Protein AF-A0A958CVZ2-F1 (afdb_monomer)

Radius of gyration: 20.77 Å; Cα contacts (8 Å, |Δi|>4): 45; chains: 1; bounding box: 46×29×56 Å

Sequence (112 aa):
MTNQAKPFSGLKPDPKSLGRDIVAGLVAAVAAIPDGMASAVLAGVNPVAGRARLADVSDEVREQLTRTGTLTAVGAEHVLPADSRLVGSINAGRAAGEAVLAALAKQGADAA

Secondary structure (DSSP, 8-state):
-------STT-PPPTTTHHHHHHHHHHHHHHHHHHHHHHHHHTTS-GGGG---EEEE-HHHHHHHHHTTHHHHH-GGGEEEP-HHHHHHHHHHHHHHHHHHHHHHHHHHTT-

Mean predicted aligned error: 15.22 Å

Foldseek 3Di:
DDDPDDPPPPDDDDPVCNVVVVVVVVVVVVVCLVVQLVVCVVVVHDSCVSQDAAEQQEPVNVVVCVVVCVCVVNPVVRYHHRDPVRVVVVVVVVVVVVVVVVVVVVVVVVVD

Structure (mmCIF, N/CA/C/O backbone):
data_AF-A0A958CVZ2-F1
#
_entry.id   AF-A0A958CVZ2-F1
#
loop_
_atom_site.group_PDB
_atom_site.id
_atom_site.type_symbol
_atom_site.label_atom_id
_atom_site.label_alt_id
_atom_site.label_comp_id
_atom_site.label_asym_id
_atom_site.label_entity_id
_atom_site.label_seq_id
_atom_site.pdbx_PDB_ins_code
_atom_site.Cartn_x
_atom_site.Cartn_y
_atom_site.Cartn_z
_atom_site.occupancy
_atom_site.B_iso_or_equiv
_atom_site.auth_seq_id
_atom_site.auth_comp_id
_atom_site.auth_asym_id
_atom_site.auth_atom_id
_atom_site.pdbx_PDB_model_num
ATOM 1 N N . MET A 1 1 ? -25.235 18.784 -30.047 1.00 41.38 1 MET A N 1
ATOM 2 C CA . MET A 1 1 ? -23.826 18.569 -30.440 1.00 41.38 1 MET A CA 1
ATOM 3 C C . MET A 1 1 ? -23.309 17.360 -29.675 1.00 41.38 1 MET A C 1
ATOM 5 O O . MET A 1 1 ? -22.888 17.499 -28.537 1.00 41.38 1 MET A O 1
ATOM 9 N N . THR A 1 2 ? -23.459 16.162 -30.235 1.00 44.16 2 THR A N 1
ATOM 10 C CA . THR A 1 2 ? -23.134 14.895 -29.560 1.00 44.16 2 THR A CA 1
ATOM 11 C C . THR A 1 2 ? -21.710 14.494 -29.937 1.00 44.16 2 THR A C 1
ATOM 13 O O . THR A 1 2 ? -21.445 14.142 -31.084 1.00 44.16 2 THR A O 1
ATOM 16 N N . ASN A 1 3 ? -20.781 14.620 -28.989 1.00 52.94 3 ASN A N 1
ATOM 17 C CA . ASN A 1 3 ? -19.382 14.243 -29.160 1.00 52.94 3 ASN A CA 1
ATOM 18 C C . ASN A 1 3 ? -19.266 12.709 -29.119 1.00 52.94 3 ASN A C 1
ATOM 20 O O . ASN A 1 3 ? -19.339 12.107 -28.051 1.00 52.94 3 ASN A O 1
ATOM 24 N N . GLN A 1 4 ? -19.151 12.079 -30.289 1.00 56.09 4 GLN A N 1
ATOM 25 C CA . GLN A 1 4 ? -18.899 10.643 -30.420 1.00 56.09 4 GLN A CA 1
ATOM 26 C C . GLN A 1 4 ? -17.438 10.364 -30.050 1.00 56.09 4 GLN A C 1
ATOM 28 O O . GLN A 1 4 ? -16.536 10.558 -30.868 1.00 56.09 4 GLN A O 1
ATOM 33 N N . ALA A 1 5 ? -17.194 9.913 -28.818 1.00 56.25 5 ALA A N 1
ATOM 34 C CA . ALA A 1 5 ? -15.896 9.377 -28.427 1.00 56.25 5 ALA A CA 1
ATOM 35 C C . ALA A 1 5 ? -15.584 8.156 -29.310 1.00 56.25 5 ALA A C 1
ATOM 37 O O . ALA A 1 5 ? -16.268 7.135 -29.242 1.00 56.25 5 ALA A O 1
ATOM 38 N N . LYS A 1 6 ? -14.583 8.275 -30.191 1.00 55.78 6 LYS A N 1
ATOM 39 C CA . LYS A 1 6 ? -14.149 7.168 -31.052 1.00 55.78 6 LYS A CA 1
ATOM 40 C C . LYS A 1 6 ? -13.609 6.033 -30.169 1.00 55.78 6 LYS A C 1
ATOM 42 O O . LYS A 1 6 ? -12.683 6.285 -29.399 1.00 55.78 6 LYS A O 1
ATOM 47 N N . PRO A 1 7 ? -14.132 4.799 -30.274 1.00 56.72 7 PRO A N 1
ATOM 48 C CA . PRO A 1 7 ? -13.572 3.666 -29.548 1.00 56.72 7 PRO A CA 1
ATOM 49 C C . PRO A 1 7 ? -12.148 3.380 -30.044 1.00 56.72 7 PRO A C 1
ATOM 51 O O . PRO A 1 7 ? -11.864 3.544 -31.231 1.00 56.72 7 PRO A O 1
ATOM 54 N N . PHE A 1 8 ? -11.269 2.905 -29.156 1.00 59.59 8 PHE A N 1
ATOM 55 C CA . PHE A 1 8 ? -9.856 2.547 -29.403 1.00 59.59 8 PHE A CA 1
ATOM 56 C C . PHE A 1 8 ? -9.630 1.401 -30.423 1.00 59.59 8 PHE A C 1
ATOM 58 O O . PHE A 1 8 ? -8.565 0.785 -30.465 1.00 59.59 8 PHE A O 1
ATOM 65 N N . SER A 1 9 ? -10.621 1.095 -31.258 1.00 53.00 9 SER A N 1
ATOM 66 C CA . SER A 1 9 ? -10.578 0.063 -32.289 1.00 53.00 9 SER A CA 1
ATOM 67 C C . SER A 1 9 ? -9.630 0.477 -33.419 1.00 53.00 9 SER A C 1
ATOM 69 O O . SER A 1 9 ? -10.057 1.049 -34.421 1.00 53.00 9 SER A O 1
ATOM 71 N N . GLY A 1 10 ? -8.334 0.202 -33.257 1.00 56.88 10 GLY A N 1
ATOM 72 C CA . GLY A 1 10 ? -7.341 0.418 -34.313 1.00 56.88 10 GLY A CA 1
ATOM 73 C C . GLY A 1 10 ? -5.887 0.590 -33.873 1.00 56.88 10 GLY A C 1
ATOM 74 O O . GLY A 1 10 ? -5.025 0.698 -34.744 1.00 56.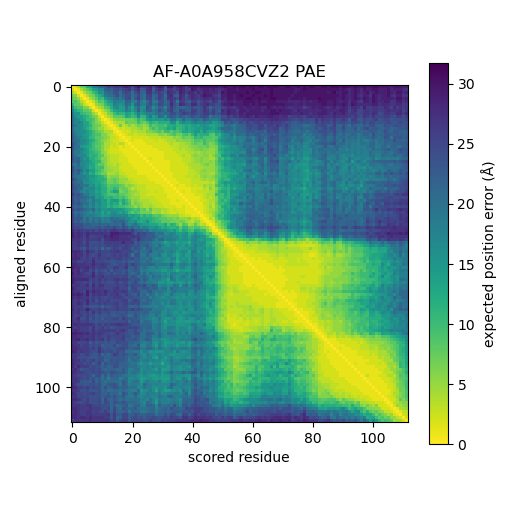88 10 GLY A O 1
ATOM 75 N N . LEU A 1 11 ? -5.582 0.605 -32.570 1.00 61.88 11 LEU A N 1
ATOM 76 C CA . LEU A 1 11 ? -4.198 0.657 -32.087 1.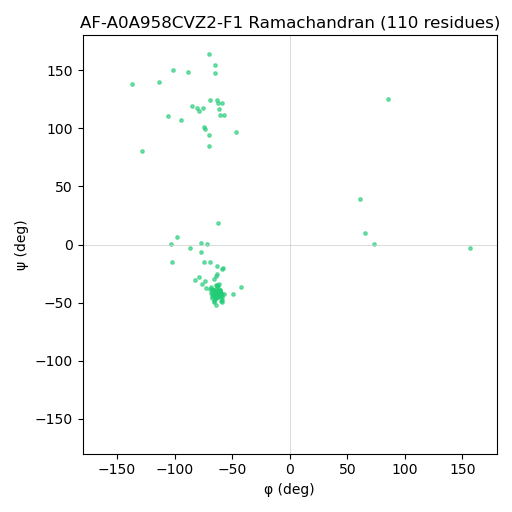00 61.88 11 LEU A CA 1
ATOM 77 C C . LEU A 1 11 ? -3.500 -0.679 -32.371 1.00 61.88 11 LEU A C 1
ATOM 79 O O . LEU A 1 11 ? -3.607 -1.635 -31.607 1.00 61.88 11 LEU A O 1
ATOM 83 N N . LYS A 1 12 ? -2.803 -0.757 -33.507 1.00 70.19 12 LYS A N 1
ATOM 84 C CA . LYS A 1 12 ? -1.842 -1.832 -33.755 1.00 70.19 12 LYS A CA 1
ATOM 85 C C . LYS A 1 12 ? -0.657 -1.606 -32.812 1.00 70.19 12 LYS A C 1
ATOM 87 O O . LYS A 1 12 ? -0.096 -0.512 -32.860 1.00 70.19 12 LYS A O 1
ATOM 92 N N . PRO A 1 13 ? -0.278 -2.586 -31.976 1.00 69.06 13 PRO A N 1
ATOM 93 C CA . PRO A 1 13 ? 0.916 -2.460 -31.156 1.00 69.06 13 PRO A CA 1
ATOM 94 C C . PRO A 1 13 ? 2.118 -2.255 -32.077 1.00 69.06 13 PRO A C 1
ATOM 96 O O . PRO A 1 13 ? 2.353 -3.081 -32.964 1.00 69.06 13 PRO A O 1
ATOM 99 N N . ASP A 1 14 ? 2.846 -1.152 -31.912 1.00 80.38 14 ASP A N 1
ATOM 100 C CA . ASP A 1 14 ? 4.105 -0.972 -32.625 1.00 80.38 14 ASP A CA 1
ATOM 101 C C . ASP A 1 14 ? 5.146 -1.872 -31.940 1.00 80.38 14 ASP A C 1
ATOM 103 O O . ASP A 1 14 ? 5.449 -1.674 -30.761 1.00 80.38 14 ASP A O 1
ATOM 107 N N . PRO A 1 15 ? 5.714 -2.875 -32.633 1.00 73.75 15 PRO A N 1
ATOM 108 C CA . PRO A 1 15 ? 6.719 -3.757 -32.046 1.00 73.75 15 PRO A CA 1
ATOM 109 C C . PRO A 1 15 ? 7.951 -3.003 -31.519 1.00 73.75 15 PRO A C 1
ATOM 111 O O . PRO A 1 15 ? 8.664 -3.534 -30.670 1.00 73.75 15 PRO A O 1
ATOM 114 N N . LYS A 1 16 ? 8.198 -1.766 -31.973 1.00 81.19 16 LYS A N 1
ATOM 115 C CA . LYS A 1 16 ? 9.282 -0.910 -31.471 1.00 81.19 16 LYS A CA 1
ATOM 116 C C . LYS A 1 16 ? 8.952 -0.227 -30.139 1.00 81.19 16 LYS A C 1
ATOM 118 O O . LYS A 1 16 ? 9.877 0.073 -29.386 1.00 81.19 16 LYS A O 1
ATOM 123 N N . SER A 1 17 ? 7.675 0.025 -29.840 1.00 81.50 17 SER A N 1
ATOM 124 C CA . SER A 1 17 ? 7.232 0.643 -28.579 1.00 81.50 17 SER A CA 1
ATOM 125 C C . SER A 1 17 ? 6.663 -0.360 -27.584 1.00 81.50 17 SER A C 1
ATOM 127 O O . SER A 1 17 ? 6.604 -0.045 -26.401 1.00 81.50 17 SER A O 1
ATOM 129 N N . LEU A 1 18 ? 6.333 -1.579 -28.022 1.00 83.75 18 LEU A N 1
ATOM 130 C CA . LEU A 1 18 ? 5.643 -2.593 -27.225 1.00 83.75 18 LEU A CA 1
ATOM 131 C C . LEU A 1 18 ? 6.264 -2.810 -25.838 1.00 83.75 18 LEU A C 1
ATOM 133 O O . LEU A 1 18 ? 5.547 -2.895 -24.848 1.00 83.75 18 LEU A O 1
ATOM 137 N N . GLY A 1 19 ? 7.596 -2.857 -25.748 1.00 80.88 19 GLY A N 1
ATOM 138 C CA . GLY A 1 19 ? 8.286 -2.988 -24.462 1.00 80.88 19 GLY A CA 1
ATOM 139 C C . GLY A 1 19 ? 8.060 -1.788 -23.535 1.00 80.88 19 GLY A C 1
ATOM 140 O O . GLY A 1 19 ? 7.785 -1.968 -22.350 1.00 80.88 19 GLY A O 1
ATOM 141 N N . ARG A 1 20 ? 8.121 -0.564 -24.073 1.00 77.50 20 ARG A N 1
ATOM 142 C CA . ARG A 1 20 ? 7.846 0.665 -23.312 1.00 77.50 20 ARG A CA 1
ATOM 143 C C . ARG A 1 20 ? 6.377 0.755 -22.917 1.00 77.50 20 ARG A C 1
ATOM 145 O O . ARG A 1 20 ? 6.094 1.131 -21.787 1.00 77.50 20 ARG A O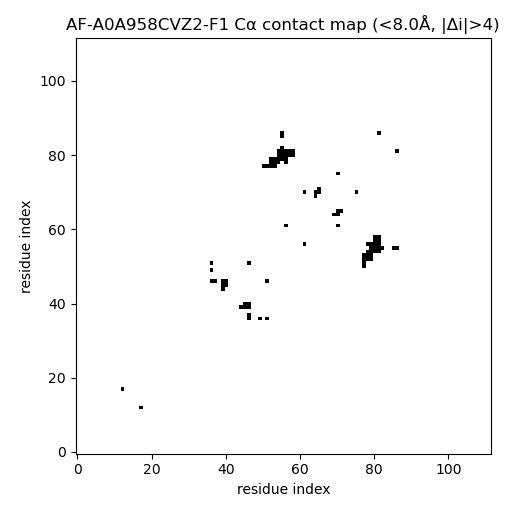 1
ATOM 152 N N . ASP A 1 21 ? 5.472 0.344 -23.798 1.00 78.94 21 ASP A N 1
ATOM 153 C CA . ASP A 1 21 ? 4.031 0.365 -23.547 1.00 78.94 21 ASP A CA 1
ATOM 154 C C . ASP A 1 21 ? 3.632 -0.650 -22.467 1.00 78.94 21 ASP A C 1
ATOM 156 O O . ASP A 1 21 ? 2.798 -0.348 -21.617 1.00 78.94 21 ASP A O 1
ATOM 160 N N . ILE A 1 22 ? 4.277 -1.821 -22.429 1.00 82.81 22 ILE A N 1
ATOM 161 C CA . ILE A 1 22 ? 4.088 -2.809 -21.356 1.00 82.81 22 ILE A CA 1
ATOM 162 C C . ILE A 1 22 ? 4.583 -2.259 -20.018 1.00 82.81 22 ILE A C 1
ATOM 164 O O . ILE A 1 22 ? 3.871 -2.354 -19.021 1.00 82.81 22 ILE A O 1
ATOM 168 N N . VAL A 1 23 ? 5.781 -1.668 -19.979 1.00 85.06 23 VAL A N 1
ATOM 169 C CA . VAL A 1 23 ? 6.325 -1.080 -18.745 1.00 85.06 23 VAL A CA 1
ATOM 170 C C . VAL A 1 23 ? 5.445 0.077 -18.269 1.00 85.06 23 VAL A C 1
ATOM 172 O O . VAL A 1 23 ? 5.089 0.127 -17.094 1.00 85.06 23 VAL A O 1
ATOM 175 N N . ALA A 1 24 ? 5.030 0.966 -19.172 1.00 76.88 24 ALA A N 1
ATOM 176 C CA . ALA A 1 24 ? 4.138 2.076 -18.856 1.00 76.88 24 ALA A CA 1
ATOM 177 C C . ALA A 1 24 ? 2.766 1.586 -18.370 1.00 76.88 24 ALA A C 1
ATOM 179 O O . ALA A 1 24 ? 2.263 2.077 -17.362 1.00 76.88 24 ALA A O 1
ATOM 180 N N . GLY A 1 25 ? 2.192 0.580 -19.033 1.00 77.75 25 GLY A N 1
ATOM 181 C CA . GLY A 1 25 ? 0.936 -0.047 -18.631 1.00 77.75 25 GLY A CA 1
ATOM 182 C C . GLY A 1 25 ? 1.027 -0.720 -17.263 1.00 77.75 25 GLY A C 1
ATOM 183 O O . GLY A 1 25 ? 0.107 -0.593 -16.462 1.00 77.75 25 GLY A O 1
ATOM 184 N N . LEU A 1 26 ? 2.150 -1.373 -16.954 1.00 82.69 26 LEU A N 1
ATOM 185 C CA . LEU A 1 26 ? 2.382 -1.992 -15.650 1.00 82.69 26 LEU A CA 1
ATOM 186 C C . LEU A 1 26 ? 2.511 -0.945 -14.539 1.00 82.69 26 LEU A C 1
ATOM 188 O O . LEU A 1 26 ? 1.882 -1.085 -13.492 1.00 82.69 26 LEU A O 1
ATOM 192 N N . VAL A 1 27 ? 3.283 0.119 -14.766 1.00 83.25 27 VAL A N 1
ATOM 193 C CA . VAL A 1 27 ? 3.416 1.225 -13.806 1.00 83.25 27 VAL A CA 1
ATOM 194 C C . VAL A 1 27 ? 2.060 1.892 -13.572 1.00 83.25 27 VAL A C 1
ATOM 196 O O . VAL A 1 27 ? 1.673 2.095 -12.423 1.00 83.25 27 VAL A O 1
ATOM 199 N N . ALA A 1 28 ? 1.307 2.161 -14.641 1.00 73.94 28 ALA A N 1
ATOM 200 C CA . ALA A 1 28 ? -0.038 2.720 -14.552 1.00 73.94 28 ALA A CA 1
ATOM 201 C C . ALA A 1 28 ? -1.001 1.792 -13.794 1.00 73.94 28 ALA A C 1
ATOM 203 O O . ALA A 1 28 ? -1.773 2.258 -12.960 1.00 73.94 28 ALA A O 1
ATOM 204 N N . ALA A 1 29 ? -0.928 0.479 -14.027 1.00 75.81 29 ALA A N 1
ATOM 205 C CA . ALA A 1 29 ? -1.757 -0.501 -13.333 1.00 75.81 29 ALA A CA 1
ATOM 206 C C . ALA A 1 29 ? -1.457 -0.555 -11.828 1.00 75.81 29 ALA A C 1
ATOM 208 O O . ALA A 1 29 ? -2.387 -0.607 -11.028 1.00 75.81 29 ALA A O 1
ATOM 209 N N . VAL A 1 30 ? -0.183 -0.505 -11.428 1.00 79.56 30 VAL A N 1
ATOM 210 C CA . VAL A 1 30 ? 0.212 -0.477 -10.009 1.00 79.56 30 VAL A CA 1
ATOM 211 C C . VAL A 1 30 ? -0.232 0.826 -9.343 1.00 79.56 30 VAL A C 1
ATOM 213 O O . VAL A 1 30 ? -0.784 0.796 -8.243 1.00 79.56 30 VAL A O 1
ATOM 216 N N . ALA A 1 31 ? -0.044 1.960 -10.020 1.00 79.25 31 ALA A N 1
ATOM 217 C CA . ALA A 1 31 ? -0.460 3.269 -9.522 1.00 79.25 31 ALA A CA 1
ATOM 218 C C . ALA A 1 31 ? -1.986 3.398 -9.372 1.00 79.25 31 ALA A C 1
ATOM 220 O O . ALA A 1 31 ? -2.446 4.124 -8.500 1.00 79.25 31 ALA A O 1
ATOM 221 N N . ALA A 1 32 ? -2.769 2.658 -10.160 1.00 71.75 32 ALA A N 1
ATOM 222 C CA . ALA A 1 32 ? -4.228 2.671 -10.078 1.00 71.75 32 ALA A CA 1
ATOM 223 C C . ALA A 1 32 ? -4.796 1.911 -8.860 1.00 71.75 32 ALA A C 1
ATOM 225 O O . ALA A 1 32 ? -5.973 2.078 -8.536 1.00 71.75 32 ALA A O 1
ATOM 226 N N . ILE A 1 33 ? -4.001 1.075 -8.173 1.00 76.56 33 ILE A N 1
ATOM 227 C CA . ILE A 1 33 ? -4.486 0.274 -7.032 1.00 76.56 33 ILE A CA 1
ATOM 228 C C . ILE A 1 33 ? -4.927 1.185 -5.863 1.00 76.56 33 ILE A C 1
ATOM 230 O O . ILE A 1 33 ? -6.066 1.033 -5.413 1.00 76.56 33 ILE A O 1
ATOM 234 N N . PRO A 1 34 ? -4.116 2.152 -5.377 1.00 75.19 34 PRO A N 1
ATOM 235 C CA . PRO A 1 34 ? -4.553 3.106 -4.352 1.00 75.19 34 PRO A CA 1
ATOM 236 C C . PRO A 1 34 ? -5.798 3.911 -4.736 1.00 75.19 34 PRO A C 1
ATOM 238 O O . PRO A 1 34 ? -6.710 4.040 -3.919 1.00 75.19 34 PRO A O 1
ATOM 241 N N . ASP A 1 35 ? -5.873 4.392 -5.978 1.00 70.31 35 ASP A N 1
ATOM 242 C CA . ASP A 1 35 ? -6.992 5.214 -6.459 1.00 70.31 35 ASP A CA 1
ATOM 243 C C . ASP A 1 35 ? -8.309 4.423 -6.510 1.00 70.31 35 ASP A C 1
ATOM 245 O O . ASP A 1 35 ? -9.375 4.922 -6.124 1.00 70.31 35 ASP A O 1
ATOM 249 N N . GLY A 1 36 ? -8.237 3.154 -6.926 1.00 67.56 36 GLY A N 1
ATOM 250 C CA . GLY A 1 36 ? -9.369 2.229 -6.898 1.00 67.56 36 GLY A CA 1
ATOM 251 C C . GLY A 1 36 ? -9.861 1.953 -5.476 1.00 67.56 36 GLY A C 1
ATOM 252 O O . GLY A 1 36 ? -11.069 1.942 -5.230 1.00 67.56 36 GLY A O 1
ATOM 253 N N . MET A 1 37 ? -8.942 1.806 -4.517 1.00 67.06 37 MET A N 1
ATOM 254 C CA . MET A 1 37 ? -9.288 1.633 -3.102 1.00 67.06 37 MET A CA 1
ATOM 255 C C . MET A 1 37 ? -9.925 2.896 -2.509 1.00 67.06 37 MET A C 1
ATOM 257 O O . MET A 1 37 ? -10.945 2.799 -1.828 1.00 67.06 37 MET A O 1
ATOM 261 N N . ALA A 1 38 ? -9.377 4.079 -2.798 1.00 70.31 38 ALA A N 1
ATOM 262 C CA . ALA A 1 38 ? -9.935 5.352 -2.342 1.00 70.31 38 ALA A CA 1
ATOM 263 C C . ALA A 1 38 ? -11.365 5.566 -2.869 1.00 70.31 38 ALA A C 1
ATOM 265 O O . ALA A 1 38 ? -12.262 5.949 -2.116 1.00 70.31 38 ALA A O 1
ATOM 266 N N . SER A 1 39 ? -11.602 5.235 -4.140 1.00 69.38 39 SER A N 1
ATOM 267 C CA . SER A 1 39 ? -12.931 5.307 -4.756 1.00 69.38 39 SER A CA 1
ATOM 268 C C . SER A 1 39 ? -13.926 4.332 -4.119 1.00 69.38 39 SER A C 1
ATOM 270 O O . SER A 1 39 ? -15.083 4.689 -3.906 1.00 69.38 39 SER A O 1
ATOM 272 N N . ALA A 1 40 ? -13.487 3.120 -3.760 1.00 60.72 40 ALA A N 1
ATOM 273 C CA . ALA A 1 40 ? -14.327 2.137 -3.077 1.00 60.72 40 ALA A CA 1
ATOM 274 C C . ALA A 1 40 ? -14.749 2.608 -1.674 1.00 60.72 40 ALA A C 1
ATOM 276 O O . ALA A 1 40 ? -15.926 2.509 -1.325 1.00 60.72 40 ALA A O 1
ATOM 277 N N . VAL A 1 41 ? -13.822 3.203 -0.912 1.00 67.50 41 VAL A N 1
ATOM 278 C CA . VAL A 1 41 ? -14.128 3.828 0.388 1.00 67.50 41 VAL A CA 1
ATOM 279 C C . VAL A 1 41 ? -15.166 4.941 0.233 1.00 67.50 41 VAL A C 1
ATOM 281 O O . VAL A 1 41 ? -16.148 4.965 0.973 1.00 67.50 41 VAL A O 1
ATOM 284 N N . LEU A 1 42 ? -14.988 5.840 -0.742 1.00 64.88 42 LEU A N 1
ATOM 285 C CA . LEU A 1 42 ? -15.934 6.934 -1.003 1.00 64.88 42 LEU A CA 1
ATOM 286 C C . LEU A 1 42 ? -17.321 6.432 -1.417 1.00 64.88 42 LEU A C 1
ATOM 288 O O . LEU A 1 42 ? -18.330 7.030 -1.053 1.00 64.88 42 LEU A O 1
ATOM 292 N N . ALA A 1 43 ? -17.378 5.324 -2.149 1.00 69.00 43 ALA A N 1
ATOM 293 C CA . ALA A 1 43 ? -18.623 4.687 -2.554 1.00 69.00 43 ALA A CA 1
ATOM 294 C C . ALA A 1 43 ? -19.302 3.890 -1.420 1.00 69.00 43 ALA A C 1
ATOM 296 O O . ALA A 1 43 ? -20.348 3.283 -1.649 1.00 69.00 43 ALA A O 1
ATOM 297 N N . GLY A 1 44 ? -18.733 3.867 -0.206 1.0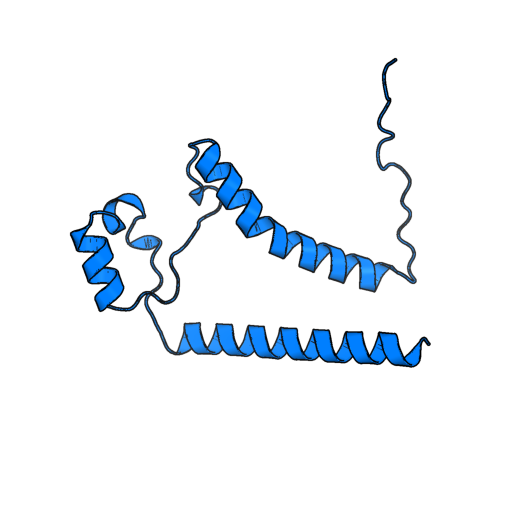0 51.56 44 GLY A N 1
ATOM 298 C CA . GLY A 1 44 ? -19.289 3.156 0.950 1.00 51.56 44 GLY A CA 1
ATOM 299 C C . GLY A 1 44 ? -19.310 1.633 0.789 1.00 51.56 44 GLY A C 1
ATOM 300 O O . GLY A 1 44 ? -19.915 0.931 1.599 1.00 51.56 44 GLY A O 1
ATOM 301 N N . VAL A 1 45 ? -18.661 1.112 -0.254 1.00 56.91 45 VAL A N 1
ATOM 302 C CA . VAL A 1 45 ? -18.474 -0.321 -0.463 1.00 56.91 45 VAL A CA 1
ATOM 303 C C . VAL A 1 45 ? -17.205 -0.756 0.235 1.00 56.91 45 VAL A C 1
ATOM 305 O O . VAL A 1 45 ? -16.245 0.003 0.348 1.00 56.91 45 VAL A O 1
ATOM 308 N N . ASN A 1 46 ? -17.202 -1.998 0.716 1.00 49.94 46 ASN A N 1
ATOM 309 C CA . ASN A 1 46 ? -16.039 -2.539 1.388 1.00 49.94 4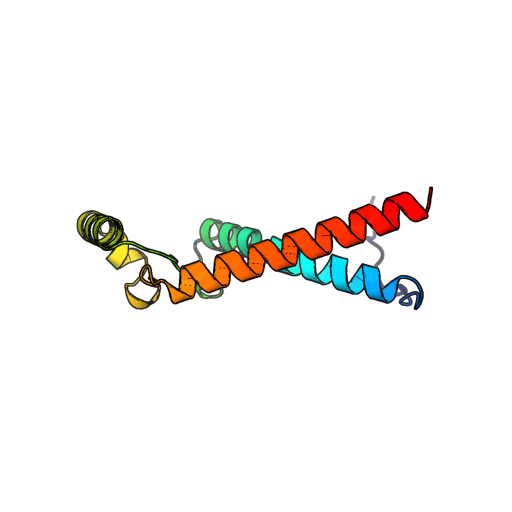6 ASN A CA 1
ATOM 310 C C . ASN A 1 46 ? -14.832 -2.450 0.433 1.00 49.94 46 ASN A C 1
ATOM 312 O O . ASN A 1 46 ? -14.816 -3.187 -0.562 1.00 49.94 46 ASN A O 1
ATOM 316 N N . PRO A 1 47 ? -13.820 -1.598 0.713 1.00 52.31 47 PRO A N 1
ATOM 317 C CA . PRO A 1 47 ? -12.656 -1.485 -0.148 1.00 52.31 47 PRO A CA 1
ATOM 318 C C . PRO A 1 47 ? -11.976 -2.835 -0.263 1.00 52.31 47 PRO A C 1
ATOM 320 O O . PRO A 1 47 ? -11.354 -3.065 -1.272 1.00 52.31 47 PRO A O 1
ATOM 323 N N . VAL A 1 48 ? -12.205 -3.754 0.687 1.00 53.81 48 VAL A N 1
ATOM 324 C CA . VAL A 1 48 ? -11.717 -5.132 0.778 1.00 53.81 48 VAL A CA 1
ATOM 325 C C . VAL A 1 48 ? -12.355 -6.120 -0.219 1.00 53.81 48 VAL A C 1
ATOM 327 O O . VAL A 1 48 ? -11.912 -7.260 -0.328 1.00 53.81 48 VAL A O 1
ATOM 330 N N . ALA A 1 49 ? -13.279 -5.699 -1.083 1.00 53.41 49 ALA A N 1
ATOM 331 C CA . ALA A 1 49 ? -13.400 -6.367 -2.390 1.00 53.41 49 ALA A CA 1
ATOM 332 C C . ALA A 1 49 ? -12.106 -6.193 -3.241 1.00 53.41 49 ALA A C 1
ATOM 334 O O . ALA A 1 49 ? -11.823 -7.008 -4.114 1.00 53.41 49 ALA A O 1
ATOM 335 N N . GLY A 1 50 ? -11.278 -5.200 -2.885 1.00 49.94 50 GLY A N 1
ATOM 336 C CA . GLY A 1 50 ? -9.838 -5.000 -3.121 1.00 49.94 50 GLY A CA 1
ATOM 337 C C . GLY A 1 50 ? -9.070 -4.676 -1.807 1.00 49.94 50 GLY A C 1
ATOM 338 O O . GLY A 1 50 ? -8.789 -3.533 -1.474 1.00 49.94 50 GLY A O 1
ATOM 339 N N . ARG A 1 51 ? -8.749 -5.702 -1.009 1.00 53.53 51 ARG A N 1
ATOM 340 C CA . ARG A 1 51 ? -8.231 -5.646 0.390 1.00 53.53 51 ARG A CA 1
ATOM 341 C C . ARG A 1 51 ? -7.086 -4.659 0.663 1.00 53.53 51 ARG A C 1
ATOM 343 O O . ARG A 1 51 ? -5.925 -5.044 0.568 1.00 53.53 51 ARG A O 1
ATOM 350 N N . ALA A 1 52 ? -7.404 -3.459 1.159 1.00 53.25 52 ALA A N 1
ATOM 351 C CA . ALA A 1 52 ? -6.444 -2.630 1.887 1.00 53.25 52 ALA A CA 1
ATOM 352 C C . ALA A 1 52 ? -6.003 -3.370 3.163 1.00 53.25 52 ALA A C 1
ATOM 354 O O . ALA A 1 52 ? -6.832 -3.746 3.993 1.00 53.25 52 ALA A O 1
ATOM 355 N N . ARG A 1 53 ? -4.698 -3.614 3.295 1.00 66.50 53 ARG A N 1
ATOM 356 C CA . ARG A 1 53 ? -4.083 -4.215 4.482 1.00 66.50 53 ARG A CA 1
ATOM 357 C C . ARG A 1 53 ? -3.190 -3.187 5.146 1.00 66.50 53 ARG A C 1
ATOM 359 O O . ARG A 1 53 ? -2.465 -2.471 4.459 1.00 66.50 53 ARG A O 1
ATOM 366 N N . LEU A 1 54 ? -3.218 -3.148 6.472 1.00 73.81 54 LEU A N 1
ATOM 367 C CA . LEU A 1 54 ? -2.213 -2.412 7.226 1.00 73.81 54 LEU A CA 1
ATOM 368 C C . LEU A 1 54 ? -0.968 -3.290 7.272 1.00 73.81 54 LEU A C 1
ATOM 370 O O . LEU A 1 54 ? -1.010 -4.398 7.804 1.00 73.81 54 LEU A O 1
ATOM 374 N N . ALA A 1 55 ? 0.100 -2.828 6.637 1.00 78.88 55 ALA A N 1
ATOM 375 C CA . ALA A 1 55 ? 1.376 -3.518 6.600 1.00 78.88 55 ALA A CA 1
ATOM 376 C C . ALA A 1 55 ? 2.351 -2.879 7.586 1.00 78.88 55 ALA A C 1
ATOM 378 O O . ALA A 1 55 ? 2.274 -1.677 7.825 1.00 78.88 55 ALA A O 1
ATOM 379 N N . ASP A 1 56 ? 3.263 -3.691 8.118 1.00 80.25 56 ASP A N 1
ATOM 380 C CA . ASP A 1 56 ? 4.347 -3.243 8.997 1.00 80.25 56 ASP A CA 1
ATOM 381 C C . ASP A 1 56 ? 3.853 -2.578 10.295 1.00 80.25 56 ASP A C 1
ATOM 383 O O . ASP A 1 56 ? 4.381 -1.576 10.768 1.00 80.25 56 ASP A O 1
ATOM 387 N N . VAL A 1 57 ? 2.781 -3.127 10.873 1.00 84.69 57 VAL A N 1
ATOM 388 C CA . VAL A 1 57 ? 2.194 -2.591 12.106 1.00 84.69 57 VAL A CA 1
ATOM 389 C C . VAL A 1 57 ? 2.992 -3.079 13.313 1.00 84.69 57 VAL A C 1
ATOM 391 O O . VAL A 1 57 ? 3.030 -4.285 13.571 1.00 84.69 57 VAL A O 1
ATOM 394 N N . SER A 1 58 ? 3.603 -2.147 14.054 1.00 85.44 58 SER A N 1
ATOM 395 C CA . SER A 1 58 ? 4.282 -2.446 15.322 1.00 85.44 58 SER A CA 1
ATOM 396 C C . SER A 1 58 ? 3.288 -2.815 16.424 1.00 85.44 58 SER A C 1
ATOM 398 O O . SER A 1 58 ? 2.090 -2.522 16.324 1.00 85.44 58 SER A O 1
ATOM 400 N N . ASP A 1 59 ? 3.784 -3.422 17.500 1.00 88.38 59 ASP A N 1
ATOM 401 C CA . ASP A 1 59 ? 2.952 -3.803 18.641 1.00 88.38 59 ASP A CA 1
ATOM 402 C C . ASP A 1 59 ? 2.283 -2.582 19.288 1.00 88.38 59 ASP A C 1
ATOM 404 O O . ASP A 1 59 ? 1.087 -2.618 19.579 1.00 88.38 59 ASP A O 1
ATOM 408 N N . GLU A 1 60 ? 2.993 -1.456 19.399 1.00 89.62 60 GLU A N 1
ATOM 409 C CA . GLU A 1 60 ? 2.452 -0.206 19.944 1.00 89.62 60 GLU A CA 1
ATOM 410 C C . GLU A 1 60 ? 1.324 0.348 19.068 1.00 89.62 60 GLU A C 1
ATOM 412 O O . GLU A 1 60 ? 0.280 0.774 19.569 1.00 89.62 60 GLU A O 1
ATOM 417 N N . VAL A 1 61 ? 1.498 0.329 17.743 1.00 87.50 61 VAL A N 1
ATOM 418 C CA . VAL A 1 61 ? 0.460 0.779 16.804 1.00 87.50 61 VAL A CA 1
ATOM 419 C C . VAL A 1 61 ? -0.737 -0.171 16.846 1.00 87.50 61 VAL A C 1
ATOM 421 O O . VAL A 1 61 ? -1.883 0.278 16.830 1.00 87.50 61 VAL A O 1
ATOM 424 N N . ARG A 1 62 ? -0.509 -1.481 16.965 1.00 88.50 62 ARG A N 1
ATOM 425 C CA . ARG A 1 62 ? -1.579 -2.478 17.099 1.00 88.50 62 ARG A CA 1
ATOM 426 C C . ARG A 1 62 ? -2.380 -2.282 18.384 1.00 88.50 62 ARG A C 1
ATOM 428 O O . ARG A 1 62 ? -3.611 -2.371 18.361 1.00 88.50 62 ARG A O 1
ATOM 435 N N . GLU A 1 63 ? -1.707 -1.983 19.487 1.00 89.69 63 GLU A N 1
ATOM 436 C CA . GLU A 1 63 ? -2.341 -1.675 20.767 1.00 89.69 63 GLU A CA 1
ATOM 437 C C . GLU A 1 63 ? -3.194 -0.403 20.664 1.00 89.69 63 GLU A C 1
ATOM 439 O O . GLU A 1 63 ? -4.350 -0.388 21.095 1.00 89.69 63 GLU A O 1
ATOM 444 N N . GLN A 1 64 ? -2.689 0.633 19.988 1.00 90.38 64 GLN A N 1
ATOM 445 C CA . GLN A 1 64 ? -3.460 1.844 19.701 1.00 90.38 64 GLN A CA 1
ATOM 446 C C . GLN A 1 64 ? -4.718 1.564 18.881 1.00 90.38 64 GLN A C 1
ATOM 448 O O . GLN A 1 64 ? -5.805 1.986 19.270 1.00 90.38 64 GLN A O 1
ATOM 453 N N . LEU A 1 65 ? -4.589 0.812 17.788 1.00 89.00 65 LEU A N 1
ATOM 454 C CA . LEU A 1 65 ? -5.717 0.443 16.929 1.00 89.00 65 LEU A CA 1
ATOM 455 C C . LEU A 1 65 ? -6.763 -0.384 17.682 1.00 89.00 65 LEU A C 1
ATOM 457 O O . LEU A 1 65 ? -7.959 -0.264 17.414 1.00 89.00 65 LEU A O 1
ATOM 461 N N . THR A 1 66 ? -6.321 -1.218 18.623 1.00 89.25 66 THR A N 1
ATOM 462 C CA . THR A 1 66 ? -7.213 -1.972 19.512 1.00 89.25 66 THR A CA 1
ATOM 463 C C . THR A 1 66 ? -7.974 -1.018 20.425 1.00 89.25 66 THR A C 1
ATOM 465 O O . THR A 1 66 ? -9.200 -1.074 20.504 1.00 89.25 66 THR A O 1
ATOM 468 N N . ARG A 1 67 ? -7.260 -0.086 21.063 1.00 92.75 67 ARG A N 1
ATOM 469 C CA . ARG A 1 67 ? -7.821 0.885 22.008 1.00 92.75 67 ARG A CA 1
ATOM 470 C C . ARG A 1 67 ? -8.839 1.830 21.371 1.00 92.75 67 ARG A C 1
ATOM 472 O O . ARG A 1 67 ? -9.811 2.195 22.023 1.00 92.75 67 ARG A O 1
ATOM 479 N N . THR A 1 68 ? -8.640 2.220 20.115 1.00 92.62 68 THR A N 1
ATOM 480 C CA . THR A 1 68 ? -9.558 3.108 19.381 1.00 92.62 68 THR A CA 1
ATOM 481 C C . THR A 1 68 ? -10.706 2.369 18.691 1.00 92.62 68 THR A C 1
ATOM 483 O O . THR A 1 68 ? -11.543 3.007 18.059 1.00 92.62 68 THR A O 1
ATOM 486 N N . GLY A 1 69 ? -10.749 1.034 18.762 1.00 83.94 69 GLY A N 1
ATOM 487 C CA . GLY A 1 69 ? -11.726 0.211 18.041 1.00 83.94 69 GLY A CA 1
ATOM 488 C C . GLY A 1 69 ? -11.471 0.111 16.532 1.00 83.94 69 GLY A C 1
ATOM 489 O O . GLY A 1 69 ? -12.205 -0.583 15.826 1.00 83.94 69 GLY A O 1
ATOM 490 N N . THR A 1 70 ? -10.411 0.744 16.022 1.00 81.31 70 THR A N 1
ATOM 491 C CA . THR A 1 70 ? -10.035 0.699 14.604 1.00 81.31 70 THR A CA 1
ATOM 492 C C . THR A 1 70 ? -9.684 -0.721 14.168 1.00 81.31 70 THR A C 1
ATOM 494 O O . THR A 1 70 ? -10.033 -1.120 13.062 1.00 81.31 70 THR A O 1
ATOM 497 N N . LEU A 1 71 ? -9.057 -1.521 15.038 1.00 83.25 71 LEU A N 1
ATOM 498 C CA . LEU A 1 71 ? -8.732 -2.917 14.733 1.00 83.25 71 LEU A CA 1
ATOM 499 C C . LEU A 1 71 ? -9.995 -3.771 14.531 1.00 83.25 71 LEU A C 1
ATOM 501 O O . LEU A 1 71 ? -10.013 -4.646 13.671 1.00 83.25 71 LEU A O 1
ATOM 505 N N . THR A 1 72 ? -11.067 -3.475 15.270 1.00 80.62 72 THR A N 1
ATOM 506 C CA . THR A 1 72 ? -12.375 -4.128 15.116 1.00 80.62 72 THR A CA 1
ATOM 507 C C . THR A 1 72 ? -13.043 -3.742 13.798 1.00 80.62 72 THR A C 1
ATOM 509 O O . THR A 1 72 ? -13.652 -4.587 13.151 1.00 80.62 72 THR A O 1
ATOM 512 N N . ALA A 1 73 ? -12.907 -2.480 13.377 1.00 76.62 73 ALA A N 1
ATOM 513 C CA . ALA A 1 73 ? -13.447 -1.997 12.107 1.00 76.62 73 ALA A CA 1
ATOM 514 C C . ALA A 1 73 ? -12.668 -2.521 10.885 1.00 76.62 73 ALA A C 1
ATOM 516 O O . ALA A 1 73 ? -13.265 -2.813 9.851 1.00 76.62 73 ALA A O 1
ATOM 517 N N . VAL A 1 74 ? -11.342 -2.636 10.998 1.00 75.69 74 VAL A N 1
ATOM 518 C CA . VAL A 1 74 ? -10.447 -3.085 9.916 1.00 75.69 74 VAL A CA 1
ATOM 519 C C . VAL A 1 74 ? -10.389 -4.613 9.807 1.00 75.69 74 VAL A C 1
ATOM 521 O O . VAL A 1 74 ? -10.219 -5.133 8.706 1.00 75.69 74 VAL A O 1
ATOM 524 N N . GLY A 1 75 ? -10.557 -5.338 10.915 1.00 82.00 75 GLY A N 1
ATOM 525 C CA . GLY A 1 75 ? -10.356 -6.786 10.993 1.00 82.00 75 GLY A CA 1
ATOM 526 C C . GLY A 1 75 ? -8.889 -7.132 11.254 1.00 82.00 75 GLY A C 1
ATOM 527 O O . GLY A 1 75 ? -7.983 -6.705 10.532 1.00 82.00 75 GLY A O 1
ATOM 528 N N . ALA A 1 76 ? -8.630 -7.910 12.307 1.00 78.56 76 ALA A N 1
ATOM 529 C CA . ALA A 1 76 ? -7.275 -8.272 12.728 1.00 78.56 76 ALA A CA 1
ATOM 530 C C . ALA A 1 76 ? -6.515 -9.098 11.670 1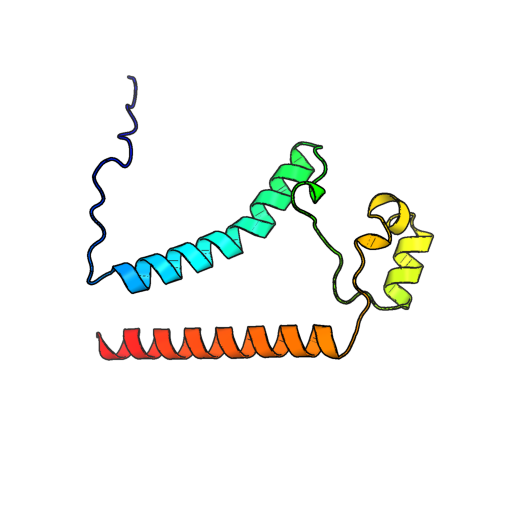.00 78.56 76 ALA A C 1
ATOM 532 O O . ALA A 1 76 ? -5.287 -9.062 11.618 1.00 78.56 76 ALA A O 1
ATOM 533 N N . GLU A 1 77 ? -7.240 -9.809 10.809 1.00 80.25 77 GLU A N 1
ATOM 534 C CA . GLU A 1 77 ? -6.746 -10.581 9.669 1.00 80.25 77 GLU A CA 1
ATOM 535 C C . GLU A 1 77 ? -6.197 -9.714 8.524 1.00 80.25 77 GLU A C 1
ATOM 537 O O . GLU A 1 77 ? -5.495 -10.214 7.641 1.00 80.25 77 GLU A O 1
ATOM 542 N N . HIS A 1 78 ? -6.493 -8.412 8.532 1.00 75.81 78 HIS A N 1
ATOM 543 C CA . HIS A 1 78 ? -5.995 -7.449 7.550 1.00 75.81 78 HIS A CA 1
ATOM 544 C C . HIS A 1 78 ? -4.770 -6.669 8.041 1.00 75.81 78 HIS A C 1
ATOM 546 O O . HIS A 1 78 ? -4.300 -5.767 7.344 1.00 75.81 78 HIS A O 1
ATOM 552 N N . VAL A 1 79 ? -4.226 -7.030 9.207 1.00 79.38 79 VAL A N 1
ATOM 553 C CA . VAL A 1 79 ? -3.022 -6.424 9.777 1.00 79.38 79 VAL A CA 1
ATOM 554 C C . VAL A 1 79 ? -1.843 -7.379 9.642 1.00 79.38 79 VAL A C 1
ATOM 556 O O . VAL A 1 79 ? -1.784 -8.409 10.314 1.00 79.38 79 VAL A O 1
ATOM 559 N N . LEU A 1 80 ? -0.888 -7.018 8.787 1.00 79.12 80 LEU A N 1
ATOM 560 C CA . LEU A 1 80 ? 0.403 -7.686 8.701 1.00 79.12 80 LEU A CA 1
ATOM 561 C C . LEU A 1 80 ? 1.331 -7.068 9.760 1.00 79.12 80 LEU A C 1
ATOM 563 O O . LEU A 1 80 ? 1.574 -5.857 9.714 1.00 79.12 80 LEU A O 1
ATOM 567 N N . PRO A 1 81 ? 1.825 -7.865 10.720 1.00 79.88 81 PRO A N 1
ATOM 568 C CA . PRO A 1 81 ? 2.724 -7.367 11.750 1.00 79.88 81 PRO A CA 1
ATOM 569 C C . PRO A 1 81 ? 4.048 -6.896 11.146 1.00 79.88 81 PRO A C 1
ATOM 571 O O . PRO A 1 81 ? 4.460 -7.365 10.079 1.00 79.88 81 PRO A O 1
ATOM 574 N N . ALA A 1 82 ? 4.710 -5.981 11.850 1.00 80.88 82 ALA A N 1
ATOM 575 C CA . ALA A 1 82 ? 6.076 -5.597 11.543 1.00 80.88 82 ALA A CA 1
ATOM 576 C C . ALA A 1 82 ? 7.004 -6.815 11.674 1.00 80.88 82 ALA A C 1
ATOM 578 O O . ALA A 1 82 ? 7.153 -7.397 12.746 1.00 80.88 82 ALA A O 1
ATOM 579 N N . ASP A 1 83 ? 7.609 -7.219 10.558 1.00 79.31 83 ASP A N 1
ATOM 580 C CA . ASP A 1 83 ? 8.585 -8.306 10.489 1.00 79.31 83 ASP A CA 1
ATOM 581 C C . ASP A 1 83 ? 9.748 -7.873 9.592 1.00 79.31 83 ASP A C 1
ATOM 583 O O . ASP A 1 83 ? 9.568 -7.316 8.506 1.00 79.31 83 ASP A O 1
ATOM 587 N N . SER A 1 84 ? 10.958 -8.208 10.028 1.00 76.19 84 SER A N 1
ATOM 588 C CA . SER A 1 84 ? 12.206 -8.128 9.271 1.00 76.19 84 SER A CA 1
ATOM 589 C C . SER A 1 84 ? 12.095 -8.612 7.818 1.00 76.19 84 SER A C 1
ATOM 591 O O . SER A 1 84 ? 12.701 -8.019 6.923 1.00 76.19 84 SER A O 1
ATOM 593 N N . ARG A 1 85 ? 11.293 -9.651 7.545 1.00 75.50 85 ARG A N 1
ATOM 594 C CA . ARG A 1 85 ? 11.060 -10.159 6.182 1.00 75.50 85 ARG A CA 1
ATOM 595 C C . ARG A 1 85 ? 10.262 -9.188 5.320 1.00 75.50 85 ARG A C 1
ATOM 597 O O . ARG A 1 85 ? 10.597 -8.997 4.151 1.00 75.50 85 ARG A O 1
ATOM 604 N N . LEU A 1 86 ? 9.229 -8.567 5.888 1.00 73.06 86 LEU A N 1
ATOM 605 C CA . LEU A 1 86 ? 8.402 -7.583 5.196 1.00 73.06 86 LEU A CA 1
ATOM 606 C C . LEU A 1 86 ? 9.234 -6.341 4.861 1.00 73.06 86 LEU A C 1
ATOM 608 O O . LEU A 1 86 ? 9.314 -5.958 3.694 1.00 73.06 86 LEU A O 1
ATOM 612 N N . VAL A 1 87 ? 9.949 -5.801 5.848 1.00 74.50 87 VAL A N 1
ATOM 613 C CA . VAL A 1 87 ? 10.859 -4.658 5.672 1.00 74.50 87 VAL A CA 1
ATOM 614 C C . VAL A 1 87 ? 11.956 -4.970 4.646 1.00 74.50 87 VAL A C 1
ATOM 616 O O . VAL A 1 87 ? 12.244 -4.155 3.767 1.00 74.50 87 VAL A O 1
ATOM 619 N N . GLY A 1 88 ? 12.539 -6.171 4.697 1.00 73.25 88 GLY A N 1
ATOM 620 C CA . GLY A 1 88 ? 13.519 -6.635 3.714 1.00 73.25 88 GLY A CA 1
ATOM 621 C C . GLY A 1 88 ? 12.960 -6.664 2.289 1.00 73.25 88 GLY A C 1
ATOM 622 O O . GLY A 1 88 ? 13.607 -6.175 1.363 1.00 73.25 88 GLY A O 1
ATOM 623 N N . SER A 1 89 ? 11.734 -7.164 2.111 1.00 72.56 89 SER A N 1
ATOM 624 C CA . SER A 1 89 ? 11.072 -7.201 0.802 1.00 72.56 89 SER A CA 1
ATOM 625 C C . SER A 1 89 ? 10.774 -5.805 0.241 1.00 72.56 89 SER A C 1
ATOM 627 O O . SER A 1 89 ? 11.005 -5.563 -0.944 1.00 72.56 89 SER A O 1
ATOM 629 N N . ILE A 1 90 ? 10.344 -4.865 1.091 1.00 74.75 90 ILE A N 1
ATOM 630 C CA . ILE A 1 90 ? 10.059 -3.475 0.704 1.00 74.75 90 ILE A CA 1
ATOM 631 C C . ILE A 1 90 ? 11.348 -2.788 0.243 1.00 74.75 90 ILE A C 1
ATOM 633 O O . ILE A 1 90 ? 11.380 -2.160 -0.816 1.00 74.75 90 ILE A O 1
ATOM 637 N N . ASN A 1 91 ? 12.434 -2.962 0.998 1.00 75.06 91 ASN A N 1
ATOM 638 C CA . ASN A 1 91 ? 13.742 -2.412 0.652 1.00 75.06 91 ASN A CA 1
ATOM 639 C C . ASN A 1 91 ? 14.291 -2.980 -0.663 1.00 75.06 91 ASN A C 1
ATOM 641 O O . ASN A 1 91 ? 14.824 -2.225 -1.476 1.00 75.06 91 ASN A O 1
ATOM 645 N N . ALA A 1 92 ? 14.125 -4.283 -0.900 1.00 73.62 92 ALA A N 1
ATOM 646 C CA . ALA A 1 92 ? 14.506 -4.911 -2.162 1.00 73.62 92 ALA A CA 1
ATOM 647 C C . ALA A 1 92 ? 13.683 -4.372 -3.346 1.00 73.62 92 ALA A C 1
ATOM 649 O O . ALA A 1 92 ? 14.248 -4.059 -4.394 1.00 73.62 92 ALA A O 1
ATOM 650 N N . GLY A 1 93 ? 12.368 -4.202 -3.171 1.00 69.12 93 GLY A N 1
ATOM 651 C CA . GLY A 1 93 ? 11.493 -3.608 -4.185 1.00 69.12 93 GLY A CA 1
ATOM 652 C C . GLY A 1 93 ? 11.880 -2.168 -4.526 1.00 69.12 93 GLY A C 1
ATOM 653 O O . GLY A 1 93 ? 11.980 -1.818 -5.702 1.00 69.12 93 GLY A O 1
ATOM 654 N N . ARG A 1 94 ? 12.185 -1.350 -3.510 1.00 69.81 94 ARG A N 1
ATOM 655 C CA . ARG A 1 94 ? 12.689 0.019 -3.693 1.00 69.81 94 ARG A CA 1
ATOM 656 C C . ARG A 1 94 ? 13.994 0.036 -4.490 1.00 69.81 94 ARG A C 1
ATOM 658 O O . ARG A 1 94 ? 14.084 0.760 -5.476 1.00 69.81 94 ARG A O 1
ATOM 665 N N . ALA A 1 95 ? 14.970 -0.788 -4.106 1.00 76.31 95 ALA A N 1
ATOM 666 C CA . ALA A 1 95 ? 16.259 -0.863 -4.793 1.00 76.31 95 ALA A CA 1
ATOM 667 C C . ALA A 1 95 ? 16.112 -1.288 -6.266 1.00 76.31 95 ALA A C 1
ATOM 669 O O . ALA A 1 95 ? 16.768 -0.733 -7.147 1.00 76.31 95 ALA A O 1
ATOM 670 N N . ALA A 1 96 ? 15.213 -2.235 -6.554 1.00 68.44 96 ALA A N 1
ATOM 671 C CA . ALA A 1 96 ? 14.907 -2.636 -7.925 1.00 68.44 96 ALA A CA 1
ATOM 672 C C . ALA A 1 96 ? 14.272 -1.488 -8.731 1.00 68.44 96 ALA A C 1
ATOM 674 O O . ALA A 1 96 ? 14.664 -1.252 -9.874 1.00 68.44 96 ALA A O 1
ATOM 675 N N . GLY A 1 97 ? 13.339 -0.739 -8.136 1.00 64.94 97 GLY A N 1
ATOM 676 C CA . GLY A 1 97 ? 12.734 0.437 -8.767 1.00 64.94 97 GLY A CA 1
ATOM 677 C C . GLY A 1 97 ? 13.753 1.539 -9.071 1.00 64.94 97 GLY A C 1
ATOM 678 O O . GLY A 1 97 ? 13.779 2.066 -10.183 1.00 64.94 97 GLY A O 1
ATOM 679 N N . GLU A 1 98 ? 14.641 1.836 -8.122 1.00 81.88 98 GLU A N 1
ATOM 680 C CA . GLU A 1 98 ? 15.742 2.795 -8.294 1.00 81.88 98 GLU A CA 1
ATOM 681 C C . GLU A 1 98 ? 16.684 2.384 -9.435 1.00 81.88 98 GLU A C 1
ATOM 683 O O . GLU A 1 98 ? 17.065 3.220 -10.256 1.00 81.88 98 GLU A O 1
ATOM 688 N N . ALA A 1 99 ? 17.007 1.092 -9.547 1.00 72.50 99 ALA A N 1
ATOM 689 C CA . ALA A 1 99 ? 17.840 0.572 -10.629 1.00 72.50 99 ALA A CA 1
ATOM 690 C C . ALA A 1 99 ? 17.175 0.720 -12.011 1.00 72.50 99 ALA A C 1
ATOM 692 O O . ALA A 1 99 ? 17.835 1.108 -12.979 1.00 72.50 99 ALA A O 1
ATOM 693 N N . VAL A 1 100 ? 15.868 0.459 -12.109 1.00 76.19 100 VAL A N 1
ATOM 694 C CA . VAL A 1 100 ? 15.092 0.646 -13.348 1.00 76.19 100 VAL A CA 1
ATOM 695 C C . VAL A 1 100 ? 15.045 2.124 -13.741 1.00 76.19 100 VAL A C 1
ATOM 697 O O . VAL A 1 100 ? 15.300 2.459 -14.897 1.00 76.19 100 VAL A O 1
ATOM 700 N N . LEU A 1 101 ? 14.784 3.017 -12.783 1.00 72.31 101 LEU A N 1
ATOM 701 C CA . LEU A 1 101 ? 14.797 4.469 -12.990 1.00 72.31 101 LEU A CA 1
ATOM 702 C C . LEU A 1 101 ? 16.159 4.962 -13.494 1.00 72.31 101 LEU A C 1
ATOM 704 O O . LEU A 1 101 ? 16.218 5.720 -14.462 1.00 72.31 101 LEU A O 1
ATOM 708 N N . ALA A 1 102 ? 17.253 4.491 -12.893 1.00 81.62 102 ALA A N 1
ATOM 709 C CA . ALA A 1 102 ? 18.606 4.837 -13.321 1.00 81.62 102 ALA A CA 1
ATOM 710 C C . ALA A 1 102 ? 18.910 4.349 -14.750 1.00 81.62 102 ALA A C 1
ATOM 712 O O . ALA A 1 102 ? 19.508 5.078 -15.543 1.00 81.62 102 ALA A O 1
ATOM 713 N N . ALA A 1 103 ? 18.468 3.140 -15.108 1.00 72.44 103 ALA A N 1
ATOM 714 C CA . ALA A 1 103 ? 18.634 2.600 -16.456 1.00 72.44 103 ALA A CA 1
ATOM 715 C C . ALA A 1 103 ? 17.845 3.402 -17.505 1.00 72.44 103 ALA A C 1
ATOM 717 O O . ALA A 1 103 ? 18.375 3.706 -18.575 1.00 72.44 103 ALA A O 1
ATOM 718 N N . LEU A 1 104 ? 16.607 3.795 -17.187 1.00 71.44 104 LEU A N 1
ATOM 719 C CA . LEU A 1 104 ? 15.774 4.632 -18.056 1.00 71.44 104 LEU A CA 1
ATOM 720 C C . LEU A 1 104 ? 16.366 6.035 -18.241 1.00 71.44 104 LEU A C 1
ATOM 722 O O . LEU A 1 104 ? 16.388 6.541 -19.361 1.00 71.44 104 LEU A O 1
ATOM 726 N N . ALA A 1 105 ? 16.900 6.640 -17.176 1.00 74.94 105 ALA A N 1
ATOM 727 C CA . ALA A 1 105 ? 17.571 7.938 -17.255 1.00 74.94 105 ALA A CA 1
ATOM 728 C C . ALA A 1 105 ? 18.790 7.896 -18.192 1.00 74.94 105 ALA A C 1
ATOM 730 O O . ALA A 1 105 ? 18.997 8.811 -18.986 1.00 74.94 105 ALA A O 1
ATOM 731 N N . LYS A 1 106 ? 19.559 6.801 -18.154 1.00 71.00 106 LYS A N 1
ATOM 732 C CA . LYS A 1 106 ? 20.717 6.599 -19.033 1.00 71.00 106 LYS A CA 1
ATOM 733 C C . LYS A 1 106 ? 20.307 6.432 -20.502 1.00 71.00 106 LYS A C 1
ATOM 735 O O . LYS A 1 106 ? 20.889 7.063 -21.372 1.00 71.00 106 LYS A O 1
ATOM 740 N N . GLN A 1 107 ? 19.238 5.676 -20.767 1.00 68.56 107 GLN A N 1
ATOM 741 C CA . GLN A 1 107 ? 18.678 5.517 -22.117 1.00 68.56 107 GLN A CA 1
ATOM 742 C C . GLN A 1 107 ? 18.095 6.814 -22.699 1.00 68.56 107 GLN A C 1
ATOM 744 O O . GLN A 1 107 ? 18.095 6.982 -23.915 1.00 68.56 107 GLN A O 1
ATOM 749 N N . GLY A 1 108 ? 17.584 7.718 -21.857 1.00 55.91 108 GLY A N 1
ATOM 750 C CA . GLY A 1 108 ? 17.138 9.047 -22.282 1.00 55.91 108 GLY A CA 1
ATOM 751 C C . GLY A 1 108 ? 18.292 9.998 -22.611 1.00 55.91 108 GLY A C 1
ATOM 752 O O . GLY A 1 108 ? 18.148 10.832 -23.498 1.00 55.91 108 GLY A O 1
ATOM 753 N N . ALA A 1 109 ? 19.435 9.852 -21.933 1.00 54.31 109 ALA A N 1
ATOM 754 C CA . ALA A 1 109 ? 20.640 10.643 -22.182 1.00 54.31 109 ALA A CA 1
ATOM 755 C C . ALA A 1 109 ? 21.401 10.201 -23.445 1.00 54.31 109 ALA A C 1
ATOM 757 O O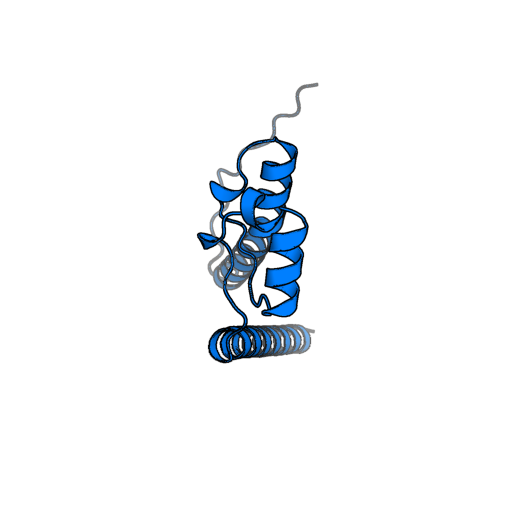 . ALA A 1 109 ? 21.945 11.047 -24.139 1.00 54.31 109 ALA A O 1
ATOM 758 N N . ASP A 1 110 ? 21.395 8.905 -23.772 1.00 49.62 110 ASP A N 1
ATOM 759 C CA . ASP A 1 110 ? 22.041 8.365 -24.983 1.00 49.62 110 ASP A CA 1
ATOM 760 C C . ASP A 1 110 ? 21.231 8.614 -26.280 1.00 49.62 110 ASP A C 1
ATOM 762 O O . ASP A 1 110 ? 21.692 8.294 -27.376 1.00 49.62 110 ASP A O 1
ATOM 766 N N . ALA A 1 111 ? 20.010 9.150 -26.174 1.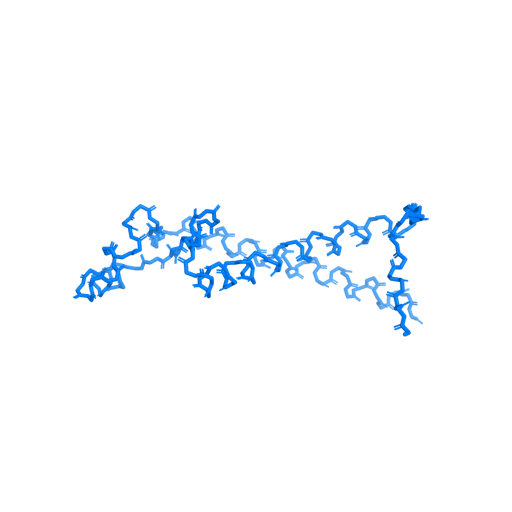00 50.19 111 ALA A N 1
ATOM 767 C CA . ALA A 1 111 ? 19.126 9.457 -27.304 1.00 50.19 111 ALA A CA 1
ATOM 768 C C . ALA A 1 111 ? 19.073 10.958 -27.672 1.00 50.19 111 ALA A C 1
ATOM 770 O O . ALA A 1 111 ? 18.325 11.319 -28.585 1.00 50.19 111 ALA A O 1
ATOM 771 N N . ALA A 1 112 ? 19.827 11.808 -26.962 1.00 44.06 112 ALA A N 1
ATOM 772 C CA . ALA A 1 112 ? 19.947 13.257 -27.165 1.00 44.06 112 ALA A CA 1
ATOM 773 C C . ALA A 1 112 ? 21.325 13.622 -27.737 1.00 44.06 112 ALA A C 1
ATOM 775 O O . ALA A 1 112 ? 21.375 14.570 -28.552 1.00 44.06 112 ALA A O 1
#

Solvent-accessible surface area (backbone atoms only — not comparable to full-atom values): 6707 Å² total; per-residue (Å²): 139,84,83,76,77,78,73,81,85,76,78,70,80,49,84,88,46,42,68,59,52,50,53,52,49,50,52,51,56,62,64,43,50,64,56,54,34,54,50,26,51,75,68,74,42,70,31,60,88,57,66,79,58,52,67,62,42,43,71,70,56,50,50,49,29,51,75,71,45,48,35,72,76,66,38,70,90,36,52,41,64,56,42,73,68,58,55,49,52,52,54,52,51,50,53,54,50,52,52,52,52,54,52,52,54,50,59,58,60,79,73,110

pLDDT: mean 71.89, std 12.04, range [41.38, 92.75]

Nearest PDB structures (foldseek):
  3oir-assembly1_A  TM=5.949E-01  e=8.336E-01  Wolinella succinogenes
  7lhv-assembly1_B  TM=6.790E-01  e=2.747E+00  Arabidopsis thaliana

=== Feature glossary ===
The record interleaves many kinds of information about one protein. Here is each kind framed as the question it answers.

Q: What known structures does this most resemble?
A: Structural nearest neighbors (via Foldseek easy-search vs the PDB). Reported per hit: target PDB id, E-value, and alignment TM-score. A TM-score above ~0.5 is the conventional threshold for 'same fold'.

Q: Where is each backbone atom in 3D?
A: The mmCIF table is the protein's shape written out atom by atom. For each backbone N, Cα, C, and carbonyl O, it records an (x, y, z) coordinate triple in Å plus the residue type, chain letter, and residue number.

Q: What are the backbone torsion angles?
A: The φ/ψ torsion pair specifies the backbone conformation at each residue. φ rotates about the N–Cα bond, ψ about the Cα–C bond. Steric clashes forbid most of the (φ, ψ) plane — the allowed regions (α-helix basin, β-sheet basin, left-handed helix) are the Ramachandran-allowed regions.

Q: Which residues are buried vs exposed?
A: Solvent-accessible surface area (SASA) is the area in Å² traced out by the centre of a 1.4 Å probe sphere (a water molecule) rolled over the protein's van der Waals surface (Shrake–Rupley / Lee–Richards construction). Buried residues have near-zero SASA; fully exposed residues can exceed 200 Å². The total SASA scales roughly with the number of surface residues.

Q: How confident is the AlphaFold model at each residue?
A: pLDDT is the predicted lDDT-Cα score: AlphaFold's confidence that the local environment of each residue (all inter-atomic distances within 15 Å) is correc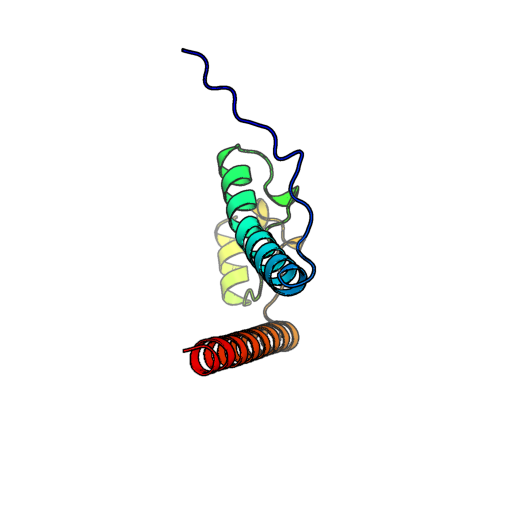tly placed. It is a per-residue number between 0 and 100, with higher meaning more reliable.

Q: What does the local fold look like, residue by residue?
A: 3Di is Foldseek's structural alphabet. Each residue is assigned one of twenty discrete states based on how its Cα sits relative to its spatial (not sequential) neighbors. Aligning 3Di strings finds structural homologs roughly as well as full 3D superposition, but orders of magnitude faster.

Q: How big and how compact is the whole molecule?
A: Radius of gyration (Rg) is the root-mean-square distance of Cα atoms from their centroid — a single number for overall size and compactness. A globular domain of N residues has Rg ≈ 2.2·N^0.38 Å; an extended or disordered chain has a much larger Rg. The Cα contact count is the number of residue pairs whose Cα atoms are within 8 Å and are more than four positions apart in sequence — a standard proxy for tertiary packing density. The bounding box is the smallest axis-aligned box enclosing all Cα atoms.

Q: Which residues are in helices, strands, or loops?
A: DSSP 8-state secondary structure assigns each residue one of H (α-helix), G (3₁₀-helix), I (π-helix), E (extended β-strand), B (isolated β-bridge), T (hydrogen-bonded turn), S (bend), or '-' (coil). The assignment is computed from backbone hydrogen-bond geometry via the Kabsch–Sander algorithm.

Q: How mobile is each atom in the crystal?
A: Crystallographic B-factors measure how much each atom's electron density is smeared out, in Å². They rise in mobile loops and surface residues and fall in the buried interior. In AlphaFold models this column is repurposed to hold pLDDT instead.

Q: What if only a Cα trace is available?
A: P-SEA three-state annotation labels each residue as helix, strand, or coil based purely on the geometry of the Cα trace. It serves as a fallback when the full backbone (and thus DSSP) is unavailable.

Q: What family and function is it annotated with?
A: Database cross-references. InterPro integrates a dozen domain/family signature databases into unified entries with residue-range hits. GO terms attach function/process/location labels with evidence codes. CATH codes position the fold in a four-level structural taxonomy. Organism is the NCBI-taxonomy species name.

Q: Are the domains correctly placed relative to each other?
A: Predicted Aligned Error (PAE) is an AlphaFold confidence matrix: entry (i, j) is the expected error in the position of residue j, in ångströms, when the prediction is superimposed on the true structure at residue i. Low PAE within a block of residues means that block is internally rigid and well-predicted; high PAE between two blocks means their relative placement is uncertain even if each block individually is confident.

Q: What do the diagnostic plots show?
A: Three diagnostic plots accompany the record. The Cα contact map visualizes the tertiary structure as a 2D adjacency matrix (8 Å cutoff, sequence-local contacts suppressed). The Ramachandran plot shows the distribution of backbone (φ, ψ) torsions, with points in the α and β basins reflecting secondary structure content. The PAE plot shows AlphaFold's inter-residue confidence as a color matrix.

Q: What is the amino-acid chain?
A: Primary structure: the covalent order of the twenty standard amino acids along the backbone. Two proteins with the same sequence will (almost always) fold to the same structure; two with 30% identity often share a fold but not the details.

Q: What do the rendered images show?
A: The six renders are orthographic views along the three Cartesian axes in both directions. Representation (cartoon, sticks, or surface) and color scheme (sequence-rainbow or by-chain) vary across proteins so the training set covers all the common visualization conventions.